Protein AF-A0A524EX56-F1 (afdb_monomer_lite)

Foldseek 3Di:
DDPPVPPDDQDVLLVVLQVQWDPPPDQTDHDPVSLVVSLVVLVVCLPPPCSVRNLVSLQVSLVVSVVVVNPRRSVSSNVSSVVSVVSVVVVVVD

Secondary structure (DSSP, 8-state):
--------PPPHHHHHHHHHSB-SSSS-B--HHHHHHHHHHHHTTTTSTTHHHHHHHHHHHHHHHHHTT-HHHHHHHHHHHHHHHHHHHHHHT-

Sequence (94 aa):
MTENNQKGDVHPIARRALEMAYTGIDPIQFDDYAIEQLEDMLKERFDKPDLLKAVVDLINLASILKEEGCDSASRQLIIVASSAADALQKQKEI

Radius of gyration: 14.25 Å; chains: 1; bounding box: 34×21×47 Å

pLDDT: mean 84.6, std 15.09, range [35.09, 95.5]

Structure (mmCIF, N/CA/C/O backbone):
data_AF-A0A524EX56-F1
#
_entry.id   AF-A0A524EX56-F1
#
loop_
_atom_site.group_PDB
_atom_site.id
_atom_site.type_symbol
_atom_site.label_atom_id
_atom_site.label_alt_id
_atom_site.label_comp_id
_atom_site.label_asym_id
_atom_site.label_entity_id
_atom_site.label_seq_id
_atom_site.pdbx_PDB_ins_code
_atom_site.Cartn_x
_atom_site.Cartn_y
_atom_site.Cartn_z
_atom_site.occupancy
_atom_site.B_iso_or_equiv
_atom_site.auth_seq_id
_atom_site.auth_comp_id
_atom_site.auth_asym_id
_atom_site.auth_atom_id
_atom_site.pdbx_PDB_model_num
ATOM 1 N N . MET A 1 1 ? 18.841 -11.160 30.886 1.00 35.09 1 MET A N 1
ATOM 2 C CA . MET A 1 1 ? 18.990 -11.006 29.426 1.00 35.09 1 MET A CA 1
ATOM 3 C C . MET A 1 1 ? 17.608 -10.706 28.877 1.00 35.09 1 MET A C 1
ATOM 5 O O . MET A 1 1 ? 16.789 -11.608 28.831 1.00 35.09 1 MET A O 1
ATOM 9 N N . THR A 1 2 ? 17.292 -9.445 28.599 1.00 36.19 2 THR A N 1
ATOM 10 C CA . THR A 1 2 ? 16.053 -9.073 27.905 1.00 36.19 2 THR A CA 1
ATOM 11 C C . THR A 1 2 ? 16.438 -8.736 26.476 1.00 36.19 2 THR A C 1
ATOM 13 O O . THR A 1 2 ? 16.850 -7.620 26.172 1.00 36.19 2 THR A O 1
ATOM 16 N N . GLU A 1 3 ? 16.392 -9.747 25.612 1.00 42.19 3 GLU A N 1
ATOM 17 C CA . GLU A 1 3 ? 16.517 -9.561 24.171 1.00 42.19 3 GLU A CA 1
ATOM 18 C C . GLU A 1 3 ? 15.289 -8.789 23.675 1.00 42.19 3 GLU A C 1
ATOM 20 O O . GLU A 1 3 ? 14.255 -9.359 23.335 1.00 42.19 3 GLU A O 1
ATOM 25 N N . ASN A 1 4 ? 15.396 -7.461 23.646 1.00 42.41 4 ASN A N 1
ATOM 26 C CA . ASN A 1 4 ? 14.516 -6.605 22.858 1.00 42.41 4 ASN A CA 1
ATOM 27 C C . ASN A 1 4 ? 14.863 -6.797 21.374 1.00 42.41 4 ASN A C 1
ATOM 29 O O . ASN A 1 4 ? 15.509 -5.961 20.749 1.00 42.41 4 ASN A O 1
ATOM 33 N N . ASN A 1 5 ? 14.436 -7.925 20.810 1.00 41.22 5 ASN A N 1
ATOM 34 C CA . ASN A 1 5 ? 14.575 -8.250 19.391 1.00 41.22 5 ASN A CA 1
ATOM 35 C C . ASN A 1 5 ? 13.423 -7.668 18.542 1.00 41.22 5 ASN A C 1
ATOM 37 O O . ASN A 1 5 ? 13.065 -8.216 17.510 1.00 41.22 5 ASN A O 1
ATOM 41 N N . GLN A 1 6 ? 12.836 -6.532 18.939 1.00 46.00 6 GLN A N 1
ATOM 42 C CA . GLN A 1 6 ? 11.829 -5.812 18.139 1.00 46.00 6 GLN A CA 1
ATOM 43 C C . GLN A 1 6 ? 12.467 -4.878 17.094 1.00 46.00 6 GLN A C 1
ATOM 45 O O . GLN A 1 6 ? 11.969 -3.786 16.817 1.00 46.00 6 GLN A O 1
ATOM 50 N N . LYS A 1 7 ? 13.573 -5.300 16.473 1.00 46.41 7 LYS A N 1
ATOM 51 C CA . LYS A 1 7 ? 14.019 -4.686 15.220 1.00 46.41 7 LYS A CA 1
ATOM 52 C C . LYS A 1 7 ? 13.077 -5.134 14.099 1.00 46.41 7 LYS A C 1
ATOM 54 O O . LYS A 1 7 ? 13.270 -6.179 13.501 1.00 46.41 7 LYS A O 1
ATOM 59 N N . GLY A 1 8 ? 12.075 -4.303 13.827 1.00 56.88 8 GLY A N 1
ATOM 60 C CA . GLY A 1 8 ? 11.834 -3.829 12.462 1.00 56.88 8 GLY A CA 1
ATOM 61 C C . GLY A 1 8 ? 11.406 -4.843 11.401 1.00 56.88 8 GLY A C 1
ATOM 62 O O . GLY A 1 8 ? 11.795 -4.674 10.251 1.00 56.88 8 GLY A O 1
ATOM 63 N N . ASP A 1 9 ? 10.610 -5.861 11.732 1.00 77.38 9 ASP A N 1
ATOM 64 C CA . ASP A 1 9 ? 9.987 -6.676 10.681 1.00 77.38 9 ASP A CA 1
ATOM 65 C C . ASP A 1 9 ? 9.002 -5.823 9.871 1.00 77.38 9 ASP A C 1
ATOM 67 O O . ASP A 1 9 ? 8.031 -5.311 10.432 1.00 77.38 9 ASP A O 1
ATOM 71 N N . VAL A 1 10 ? 9.248 -5.671 8.570 1.00 83.81 10 VAL A N 1
ATOM 72 C CA . VAL A 1 10 ? 8.369 -4.955 7.630 1.00 83.81 10 VAL A CA 1
ATOM 73 C C . VAL A 1 10 ? 6.992 -5.623 7.593 1.00 83.81 10 VAL A C 1
ATOM 75 O O . VAL A 1 10 ? 6.892 -6.852 7.530 1.00 83.81 10 VAL A O 1
ATOM 78 N N . HIS A 1 11 ? 5.923 -4.827 7.619 1.00 92.56 11 HIS A N 1
ATOM 79 C CA . HIS A 1 11 ? 4.552 -5.317 7.566 1.00 92.56 11 HIS A CA 1
ATOM 80 C C . HIS A 1 11 ? 4.311 -6.163 6.297 1.00 92.56 11 HIS A C 1
ATOM 82 O O . HIS A 1 11 ? 4.737 -5.762 5.208 1.00 92.56 11 HIS A O 1
ATOM 88 N N . PRO A 1 12 ? 3.585 -7.298 6.381 1.00 92.31 12 PRO A N 1
ATOM 89 C CA . PRO A 1 12 ? 3.355 -8.179 5.233 1.00 92.31 12 PRO A CA 1
ATOM 90 C C . PRO A 1 12 ? 2.763 -7.481 4.004 1.00 92.31 12 PRO A C 1
ATOM 92 O O . PRO A 1 12 ? 3.117 -7.832 2.887 1.00 92.31 12 PRO A O 1
ATOM 95 N N . ILE A 1 13 ? 1.910 -6.468 4.202 1.00 93.44 13 ILE A N 1
ATOM 96 C CA . ILE A 1 13 ? 1.332 -5.669 3.103 1.00 93.44 13 ILE A CA 1
ATOM 97 C C . ILE A 1 13 ? 2.421 -4.915 2.329 1.00 93.44 13 ILE A C 1
ATOM 99 O O . ILE A 1 13 ? 2.430 -4.955 1.106 1.00 93.44 13 ILE A O 1
ATOM 103 N N . ALA A 1 14 ? 3.377 -4.283 3.016 1.00 92.25 14 ALA A N 1
ATOM 104 C CA . ALA A 1 14 ? 4.465 -3.565 2.352 1.00 92.25 14 ALA A CA 1
ATOM 105 C C . ALA A 1 14 ? 5.419 -4.524 1.619 1.00 92.25 14 ALA A C 1
ATOM 107 O O . ALA A 1 14 ? 5.858 -4.233 0.508 1.00 92.25 14 ALA A O 1
ATOM 108 N N . ARG A 1 15 ? 5.683 -5.710 2.188 1.00 91.56 15 ARG A N 1
ATOM 109 C CA . ARG A 1 15 ? 6.424 -6.770 1.483 1.00 91.56 15 ARG A CA 1
ATOM 110 C C . ARG A 1 15 ? 5.679 -7.222 0.227 1.00 91.56 15 ARG A C 1
ATOM 112 O O . ARG A 1 15 ? 6.281 -7.324 -0.837 1.00 91.56 15 ARG A O 1
ATOM 119 N N . ARG A 1 16 ? 4.370 -7.451 0.349 1.00 92.31 16 ARG A N 1
ATOM 120 C CA . ARG A 1 16 ? 3.527 -7.892 -0.760 1.00 92.31 16 ARG A CA 1
ATOM 121 C C . ARG A 1 16 ? 3.440 -6.848 -1.868 1.00 92.31 16 ARG A C 1
ATOM 123 O O . ARG A 1 16 ? 3.451 -7.229 -3.030 1.00 92.31 16 ARG A O 1
ATOM 130 N N . ALA A 1 17 ? 3.431 -5.561 -1.522 1.00 92.12 17 ALA A N 1
ATOM 131 C CA . ALA A 1 17 ? 3.505 -4.479 -2.497 1.00 92.12 17 ALA A CA 1
ATOM 132 C C . ALA A 1 17 ? 4.752 -4.629 -3.380 1.00 92.12 17 ALA A C 1
ATOM 134 O O . ALA A 1 17 ? 4.643 -4.687 -4.598 1.00 92.12 17 ALA A O 1
ATOM 135 N N . LEU A 1 18 ? 5.932 -4.811 -2.784 1.00 89.06 18 LEU A N 1
ATOM 136 C CA . LEU A 1 18 ? 7.155 -4.995 -3.567 1.00 89.06 18 LEU A CA 1
ATOM 137 C C . LEU A 1 18 ? 7.107 -6.243 -4.470 1.00 89.06 18 LEU A C 1
ATOM 139 O O . LEU A 1 18 ? 7.612 -6.204 -5.585 1.00 89.06 18 LEU A O 1
ATOM 143 N N . GLU A 1 19 ? 6.484 -7.333 -4.013 1.00 90.44 19 GLU A N 1
ATOM 144 C CA . GLU A 1 19 ? 6.309 -8.560 -4.811 1.00 90.44 19 GLU A CA 1
ATOM 145 C C . GLU A 1 19 ? 5.324 -8.399 -5.977 1.00 90.44 19 GLU A C 1
ATOM 147 O O . GLU A 1 19 ? 5.459 -9.080 -6.991 1.00 90.44 19 GLU A O 1
ATOM 152 N N . MET A 1 20 ? 4.307 -7.551 -5.815 1.00 89.44 20 MET A N 1
ATOM 153 C CA . MET A 1 20 ? 3.316 -7.251 -6.852 1.00 89.44 20 MET A CA 1
ATOM 154 C C . MET A 1 20 ? 3.845 -6.266 -7.891 1.00 89.44 20 MET A C 1
ATOM 156 O O . MET A 1 20 ? 3.264 -6.147 -8.967 1.00 89.44 20 MET A O 1
ATOM 160 N N . ALA A 1 21 ? 4.923 -5.552 -7.575 1.00 86.81 21 ALA A N 1
ATOM 161 C CA . ALA A 1 21 ? 5.460 -4.558 -8.472 1.00 86.81 21 ALA A CA 1
ATOM 162 C C . ALA A 1 21 ? 6.114 -5.220 -9.692 1.00 86.81 21 ALA A C 1
ATOM 164 O O . ALA A 1 21 ? 6.965 -6.107 -9.581 1.00 86.81 21 ALA A O 1
ATOM 165 N N . TYR A 1 22 ? 5.714 -4.777 -10.878 1.00 79.31 22 TYR A N 1
ATOM 166 C CA . TYR A 1 22 ? 6.256 -5.284 -12.127 1.00 79.31 22 TYR A CA 1
ATOM 167 C C . TYR A 1 22 ? 7.618 -4.640 -12.409 1.00 79.31 22 TYR A C 1
ATOM 169 O O . TYR A 1 22 ? 7.764 -3.419 -12.341 1.00 79.31 22 TYR A O 1
ATOM 177 N N . THR A 1 23 ? 8.618 -5.462 -12.743 1.00 69.12 23 THR A N 1
ATOM 178 C CA . THR A 1 23 ? 10.019 -5.036 -12.953 1.00 69.12 23 THR A CA 1
ATOM 179 C C . THR A 1 23 ? 10.520 -5.275 -14.378 1.00 69.12 23 THR A C 1
ATOM 181 O O . THR A 1 23 ? 11.723 -5.293 -14.624 1.00 69.12 23 THR A O 1
ATOM 184 N N . GLY A 1 24 ? 9.619 -5.489 -15.341 1.00 61.66 24 GLY A N 1
ATOM 185 C CA . GLY A 1 24 ? 9.936 -6.132 -16.619 1.00 61.66 24 GLY A CA 1
ATOM 186 C C . GLY A 1 24 ? 10.813 -5.386 -17.628 1.00 61.66 24 GLY A C 1
ATOM 187 O O . GLY A 1 24 ? 10.752 -5.796 -18.779 1.00 61.66 24 GLY A O 1
ATOM 188 N N . ILE A 1 25 ? 11.562 -4.343 -17.231 1.00 62.47 25 ILE A N 1
ATOM 189 C CA . ILE A 1 25 ? 12.778 -3.719 -17.832 1.00 62.47 25 ILE A CA 1
ATOM 190 C C . ILE A 1 25 ? 12.913 -2.245 -17.354 1.00 62.47 25 ILE A C 1
ATOM 192 O O . ILE A 1 25 ? 14.022 -1.717 -17.303 1.00 62.47 25 ILE A O 1
ATOM 196 N N . ASP A 1 26 ? 11.807 -1.612 -16.952 1.00 61.84 26 ASP A N 1
ATOM 197 C CA . ASP A 1 26 ? 11.686 -0.214 -16.492 1.00 61.84 26 ASP A CA 1
ATOM 198 C C . ASP A 1 26 ? 11.742 -0.061 -14.950 1.00 61.84 26 ASP A C 1
ATOM 200 O O . ASP A 1 26 ? 11.688 -1.070 -14.237 1.00 61.84 26 ASP A O 1
ATOM 204 N N . PRO A 1 27 ? 11.844 1.177 -14.402 1.00 78.50 27 PRO A N 1
ATOM 205 C CA . PRO A 1 27 ? 11.679 1.421 -12.964 1.00 78.50 27 PRO A CA 1
ATOM 206 C C . PRO A 1 27 ? 10.382 0.800 -12.437 1.00 78.50 27 PRO A C 1
ATOM 208 O O . PRO A 1 27 ? 9.389 0.759 -13.154 1.00 78.50 27 PRO A O 1
ATOM 211 N N . ILE A 1 28 ? 10.404 0.341 -11.182 1.00 86.00 28 ILE A N 1
ATOM 212 C CA . ILE A 1 28 ? 9.301 -0.335 -10.477 1.00 86.00 28 ILE A CA 1
ATOM 213 C C . ILE A 1 28 ? 7.953 0.357 -10.751 1.00 86.00 28 ILE A C 1
ATOM 215 O O . ILE A 1 28 ? 7.842 1.572 -10.568 1.00 86.00 28 ILE A O 1
ATOM 219 N N . GLN A 1 29 ? 6.929 -0.416 -11.142 1.00 87.62 29 GLN A N 1
ATOM 220 C CA . GLN A 1 29 ? 5.556 0.068 -11.367 1.00 87.62 29 GLN A CA 1
ATOM 221 C C . GLN A 1 29 ? 4.505 -0.831 -10.709 1.00 87.62 29 GLN A C 1
ATOM 223 O O . GLN A 1 29 ? 4.708 -2.038 -10.567 1.00 87.62 29 GLN A O 1
ATOM 228 N N . PHE A 1 30 ? 3.361 -0.236 -10.367 1.00 90.62 30 PHE A N 1
ATOM 229 C CA . PHE A 1 30 ? 2.157 -0.949 -9.949 1.00 90.62 30 PHE A CA 1
ATOM 230 C C . PHE A 1 30 ? 1.072 -0.771 -11.009 1.00 90.62 30 PHE A C 1
ATOM 232 O O . PHE A 1 30 ? 0.744 0.360 -11.378 1.00 90.62 30 PHE A O 1
ATOM 239 N N . ASP A 1 31 ? 0.517 -1.879 -11.492 1.00 90.19 31 ASP A N 1
ATOM 240 C CA . ASP A 1 31 ? -0.690 -1.842 -12.312 1.00 90.19 31 ASP A CA 1
ATOM 241 C C . ASP A 1 31 ? -1.942 -1.655 -11.439 1.00 90.19 31 ASP A C 1
ATOM 243 O O . ASP A 1 31 ? -1.895 -1.767 -10.210 1.00 90.19 31 ASP A O 1
ATOM 247 N N . ASP A 1 32 ? -3.072 -1.348 -12.076 1.00 90.25 32 ASP A N 1
ATOM 248 C CA . ASP A 1 32 ? -4.332 -1.096 -11.368 1.00 90.25 32 ASP A CA 1
ATOM 249 C C . ASP A 1 32 ? -4.756 -2.305 -10.518 1.00 90.25 32 ASP A C 1
ATOM 251 O O . ASP A 1 32 ? -5.258 -2.143 -9.408 1.00 90.25 32 ASP A O 1
ATOM 255 N N . TYR A 1 33 ? -4.469 -3.524 -10.985 1.00 91.44 33 TYR A N 1
ATOM 256 C CA . TYR A 1 33 ? -4.775 -4.755 -10.259 1.00 91.44 33 TYR A CA 1
ATOM 257 C C . TYR A 1 33 ? -3.952 -4.906 -8.969 1.00 91.44 33 TYR A C 1
ATOM 259 O O . TYR A 1 33 ? -4.478 -5.326 -7.935 1.00 91.44 33 TYR A O 1
ATOM 267 N N . ALA A 1 34 ? -2.665 -4.558 -8.996 1.00 92.19 34 ALA A N 1
ATOM 268 C CA . ALA A 1 34 ? -1.818 -4.536 -7.811 1.00 92.19 34 ALA A CA 1
ATOM 269 C C . ALA A 1 34 ? -2.306 -3.489 -6.800 1.00 92.19 34 ALA A C 1
ATOM 271 O O . ALA A 1 34 ? -2.329 -3.763 -5.600 1.00 92.19 34 ALA A O 1
ATOM 272 N N . ILE A 1 35 ? -2.733 -2.316 -7.276 1.00 93.69 35 ILE A N 1
ATOM 273 C CA . ILE A 1 35 ? -3.287 -1.262 -6.421 1.00 93.69 35 ILE A CA 1
ATOM 274 C C . ILE A 1 35 ? -4.590 -1.707 -5.758 1.00 93.69 35 ILE A C 1
ATOM 276 O O . ILE A 1 35 ? -4.686 -1.631 -4.532 1.00 93.69 35 ILE A O 1
ATOM 280 N N . GLU A 1 36 ? -5.541 -2.250 -6.520 1.00 94.06 36 GLU A N 1
ATOM 281 C CA . GLU A 1 36 ? -6.801 -2.773 -5.976 1.00 94.06 36 GLU A CA 1
ATOM 282 C C . GLU A 1 36 ? -6.555 -3.838 -4.897 1.00 94.06 36 GLU A C 1
ATOM 284 O O . GLU A 1 36 ? -7.134 -3.778 -3.810 1.00 94.06 36 GLU A O 1
ATOM 289 N N . GLN A 1 37 ? -5.631 -4.775 -5.138 1.00 94.44 37 GLN A N 1
ATOM 290 C CA . GLN A 1 37 ? -5.302 -5.789 -4.136 1.00 94.44 37 GLN A CA 1
ATOM 291 C C . GLN A 1 37 ? -4.682 -5.203 -2.865 1.00 94.44 37 GLN A C 1
ATOM 293 O O . GLN A 1 37 ? -4.997 -5.662 -1.765 1.00 94.44 37 GLN A O 1
ATOM 298 N N . LEU A 1 38 ? -3.806 -4.200 -2.978 1.00 94.62 38 LEU A N 1
ATOM 299 C CA . LEU A 1 38 ? -3.216 -3.552 -1.805 1.00 94.62 38 LEU A CA 1
ATOM 300 C C . LEU A 1 38 ? -4.265 -2.806 -0.977 1.00 94.62 38 LEU A C 1
ATOM 302 O O . LEU A 1 38 ? -4.228 -2.871 0.255 1.00 94.62 38 LEU A O 1
ATOM 306 N N . GLU A 1 39 ? -5.216 -2.139 -1.630 1.00 93.94 39 GLU A N 1
ATOM 307 C CA . GLU A 1 39 ? -6.336 -1.495 -0.946 1.00 93.94 39 GLU A CA 1
ATOM 308 C C . GLU A 1 39 ? -7.201 -2.505 -0.194 1.00 93.94 39 GLU A C 1
ATOM 310 O O . GLU A 1 39 ? -7.549 -2.274 0.965 1.00 93.94 39 GLU A O 1
ATOM 315 N N . ASP A 1 40 ? -7.527 -3.637 -0.814 1.00 95.00 40 ASP A N 1
ATOM 316 C CA . ASP A 1 40 ? -8.339 -4.674 -0.180 1.00 95.00 40 ASP A CA 1
ATOM 317 C C . ASP A 1 40 ? -7.625 -5.298 1.025 1.00 95.00 40 ASP A C 1
ATOM 319 O O . ASP A 1 40 ? -8.217 -5.421 2.102 1.00 95.00 40 ASP A O 1
ATOM 323 N N . MET A 1 41 ? -6.320 -5.565 0.909 1.00 94.50 41 MET A N 1
ATOM 324 C CA . MET A 1 41 ? -5.504 -6.015 2.040 1.00 94.50 41 MET A CA 1
ATOM 325 C C . MET A 1 41 ? -5.497 -5.007 3.197 1.00 94.50 41 MET A C 1
ATOM 327 O O . MET A 1 41 ? -5.468 -5.414 4.360 1.00 94.50 41 MET A O 1
ATOM 331 N N . LEU A 1 42 ? -5.505 -3.700 2.913 1.00 93.62 42 LEU A N 1
ATOM 332 C CA . LEU A 1 42 ? -5.572 -2.661 3.942 1.00 93.62 42 LEU A CA 1
ATOM 333 C C . LEU A 1 42 ? -6.961 -2.555 4.570 1.00 93.62 42 LEU A C 1
ATOM 335 O O . LEU A 1 42 ? -7.046 -2.424 5.791 1.00 93.62 42 LEU A O 1
ATOM 339 N N . LYS A 1 43 ? -8.038 -2.666 3.784 1.00 92.56 43 LYS A N 1
ATOM 340 C CA . LYS A 1 43 ? -9.424 -2.662 4.290 1.00 92.56 43 LYS A CA 1
ATOM 341 C C . LYS A 1 43 ? -9.650 -3.778 5.309 1.00 92.56 43 LYS A C 1
ATOM 343 O O . LYS A 1 43 ? -10.242 -3.539 6.357 1.00 92.56 43 LYS A O 1
ATOM 348 N N . GLU A 1 44 ? -9.091 -4.969 5.080 1.00 93.06 44 GLU A N 1
ATOM 349 C CA . GLU A 1 44 ? -9.121 -6.078 6.051 1.00 93.06 44 GLU A CA 1
ATOM 350 C C . GLU A 1 44 ? -8.413 -5.773 7.383 1.00 93.06 44 GLU A C 1
ATOM 352 O O . GLU A 1 44 ? -8.545 -6.524 8.363 1.00 93.06 44 GLU A O 1
ATOM 357 N N . ARG A 1 45 ? -7.604 -4.711 7.418 1.00 90.88 45 ARG A N 1
ATOM 358 C CA . ARG A 1 45 ? -6.860 -4.252 8.589 1.00 90.88 45 ARG A CA 1
ATOM 359 C C . ARG A 1 45 ? -7.457 -3.023 9.243 1.00 90.88 45 ARG A C 1
ATOM 361 O O . ARG A 1 45 ? -6.939 -2.687 10.295 1.00 90.88 45 ARG A O 1
ATOM 368 N N . PHE A 1 46 ? -8.518 -2.409 8.702 1.00 89.25 46 PHE A N 1
ATOM 369 C CA . PHE A 1 46 ? -9.090 -1.172 9.242 1.00 89.25 46 PHE A CA 1
ATOM 370 C C . PHE A 1 46 ? -9.191 -1.219 10.765 1.00 89.25 46 PHE A C 1
ATOM 372 O O . PHE A 1 46 ? -8.412 -0.538 11.415 1.00 89.25 46 PHE A O 1
ATOM 379 N N . ASP A 1 47 ? -9.978 -2.097 11.372 1.00 85.62 47 ASP A N 1
ATOM 380 C CA . ASP A 1 47 ? -10.159 -2.098 12.837 1.00 85.62 47 ASP A CA 1
ATOM 381 C C . ASP A 1 47 ? -9.081 -2.855 13.630 1.00 85.62 47 ASP A C 1
ATOM 383 O O . ASP A 1 47 ? -9.324 -3.325 14.745 1.00 85.62 47 ASP A O 1
ATOM 387 N N . LYS A 1 48 ? -7.885 -3.029 13.058 1.00 87.88 48 LYS A N 1
ATOM 388 C CA . LYS A 1 48 ? -6.806 -3.798 13.678 1.00 87.88 48 LYS A CA 1
ATOM 389 C C . LYS A 1 48 ? -5.633 -2.900 14.079 1.00 87.88 48 LYS A C 1
ATOM 391 O O . LYS A 1 48 ? -5.253 -1.985 13.349 1.00 87.88 48 LYS A O 1
ATOM 396 N N . PRO A 1 49 ? -4.988 -3.188 15.225 1.00 82.75 49 PRO A N 1
ATOM 397 C CA . PRO A 1 49 ? -3.897 -2.362 15.742 1.00 82.75 49 PRO A CA 1
ATOM 398 C C . PRO A 1 49 ? -2.639 -2.374 14.855 1.00 82.75 49 PRO A C 1
ATOM 400 O O . PRO A 1 49 ? -1.780 -1.506 15.002 1.00 82.75 49 PRO A O 1
ATOM 403 N N . ASP A 1 50 ? -2.508 -3.341 13.941 1.00 89.12 50 ASP A N 1
ATOM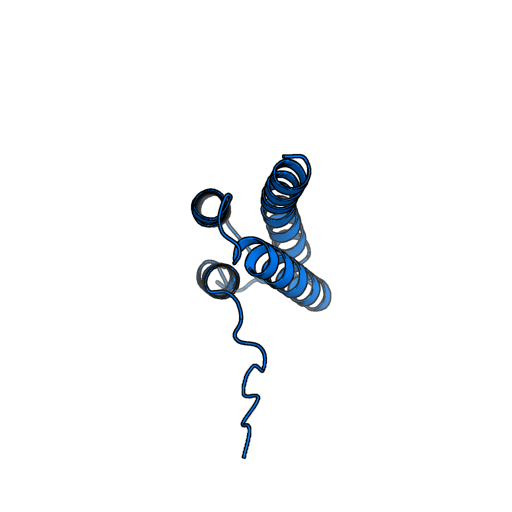 404 C CA . ASP A 1 50 ? -1.383 -3.462 13.007 1.00 89.12 50 ASP A CA 1
ATOM 405 C C . ASP A 1 50 ? -1.491 -2.530 11.786 1.00 89.12 50 ASP A C 1
ATOM 407 O O . ASP A 1 50 ? -0.488 -2.313 11.103 1.00 89.12 50 ASP A O 1
ATOM 411 N N . LEU A 1 51 ? -2.649 -1.902 11.552 1.00 90.56 51 LEU A N 1
ATOM 412 C CA . LEU A 1 51 ? -2.868 -0.986 10.430 1.00 90.56 51 LEU A CA 1
ATOM 413 C C . LEU A 1 51 ? -1.918 0.209 10.428 1.00 90.56 51 LEU A C 1
ATOM 415 O O . LEU A 1 51 ? -1.392 0.571 9.378 1.00 90.56 51 LEU A O 1
ATOM 419 N N . LEU A 1 52 ? -1.648 0.800 11.597 1.00 91.25 52 LEU A N 1
ATOM 420 C CA . LEU A 1 52 ? -0.709 1.920 11.704 1.00 91.25 52 LEU A CA 1
ATOM 421 C C . LEU A 1 52 ? 0.672 1.531 11.175 1.00 91.25 52 LEU A C 1
ATOM 423 O O . LEU A 1 52 ? 1.298 2.296 10.444 1.00 91.25 52 LEU A O 1
ATOM 427 N N . LYS A 1 53 ? 1.129 0.324 11.512 1.00 92.88 53 LYS A N 1
ATOM 428 C CA . LYS A 1 53 ? 2.406 -0.191 11.029 1.00 92.88 53 LYS A CA 1
ATOM 429 C C . LYS A 1 53 ? 2.370 -0.427 9.518 1.00 92.88 53 LYS A C 1
ATOM 431 O O . LYS A 1 53 ? 3.313 -0.044 8.837 1.00 92.88 53 LYS A O 1
ATOM 436 N N . ALA A 1 54 ? 1.280 -0.989 8.991 1.00 93.38 54 ALA A N 1
ATOM 437 C CA . ALA A 1 54 ? 1.101 -1.177 7.551 1.00 93.38 54 ALA A CA 1
ATOM 438 C C . ALA A 1 54 ? 1.191 0.146 6.773 1.00 93.38 54 ALA A C 1
ATOM 440 O O . ALA A 1 54 ? 1.914 0.224 5.784 1.00 93.38 54 ALA A O 1
ATOM 441 N N . VAL A 1 55 ? 0.503 1.187 7.250 1.00 94.06 55 VAL A N 1
ATOM 442 C CA . VAL A 1 55 ? 0.514 2.528 6.644 1.00 94.06 55 VAL A CA 1
ATOM 443 C C . VAL A 1 55 ? 1.914 3.135 6.675 1.00 94.06 55 VAL A C 1
ATOM 445 O O . VAL A 1 55 ? 2.398 3.609 5.650 1.00 94.06 55 VAL A O 1
ATOM 448 N N . VAL A 1 56 ? 2.590 3.091 7.827 1.00 94.19 56 VAL A N 1
ATOM 449 C CA . VAL A 1 56 ? 3.957 3.618 7.968 1.00 94.19 56 VAL A CA 1
ATOM 450 C C . VAL A 1 56 ? 4.926 2.896 7.031 1.00 94.19 56 VAL A C 1
ATOM 452 O O . VAL A 1 56 ? 5.704 3.551 6.340 1.00 94.19 56 VAL A O 1
ATOM 455 N N . ASP A 1 57 ? 4.857 1.568 6.955 1.00 95.12 57 ASP A N 1
ATOM 456 C CA . ASP A 1 57 ? 5.756 0.786 6.105 1.00 95.12 57 ASP A CA 1
ATOM 457 C C . ASP A 1 57 ? 5.501 1.029 4.608 1.00 95.12 57 ASP A C 1
ATOM 459 O O . ASP A 1 57 ? 6.455 1.078 3.832 1.00 95.12 57 ASP A O 1
ATOM 463 N N . LEU A 1 58 ? 4.249 1.258 4.195 1.00 95.00 58 LEU A N 1
ATOM 464 C CA . LEU A 1 58 ? 3.918 1.649 2.819 1.00 95.00 58 LEU A CA 1
ATOM 465 C C . LEU A 1 58 ? 4.421 3.054 2.469 1.00 95.00 58 LEU A C 1
ATOM 467 O O . LEU A 1 58 ? 4.942 3.253 1.375 1.00 95.00 58 LEU A O 1
ATOM 471 N N . ILE A 1 59 ? 4.323 4.016 3.392 1.00 95.50 59 ILE A N 1
ATOM 472 C CA . ILE A 1 59 ? 4.870 5.369 3.199 1.00 95.50 59 ILE A CA 1
ATOM 473 C C . ILE A 1 59 ? 6.400 5.322 3.102 1.00 95.50 59 ILE A C 1
ATOM 475 O O . ILE A 1 59 ? 6.982 5.965 2.229 1.00 95.50 59 ILE A O 1
ATOM 479 N N . ASN A 1 60 ? 7.054 4.534 3.959 1.00 94.94 60 ASN A N 1
ATOM 480 C CA . ASN A 1 60 ? 8.502 4.336 3.901 1.00 94.94 60 ASN A CA 1
ATOM 481 C C . ASN A 1 60 ? 8.921 3.714 2.565 1.00 94.94 60 ASN A C 1
ATOM 483 O O . ASN A 1 60 ? 9.850 4.207 1.925 1.00 94.94 60 ASN A O 1
ATOM 487 N N . LEU A 1 61 ? 8.205 2.681 2.109 1.00 93.62 61 LEU A N 1
ATOM 488 C CA . LEU A 1 61 ? 8.438 2.078 0.800 1.00 93.62 61 LEU A CA 1
ATOM 489 C C . LEU A 1 61 ? 8.252 3.1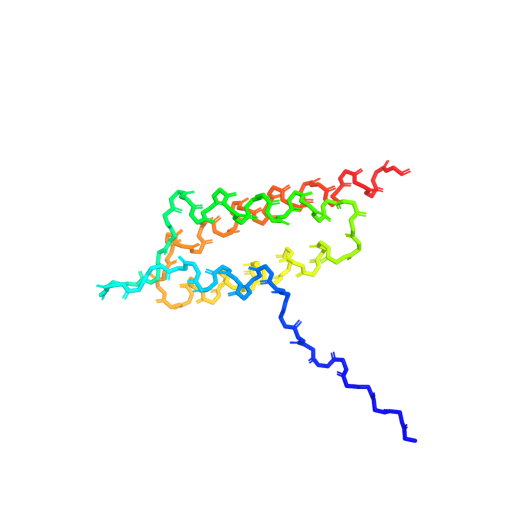02 -0.325 1.00 93.62 61 LEU A C 1
ATOM 491 O O . LEU A 1 61 ? 9.109 3.212 -1.194 1.00 93.62 61 LEU A O 1
ATOM 495 N N . ALA A 1 62 ? 7.188 3.903 -0.286 1.00 94.75 62 ALA A N 1
ATOM 496 C CA . ALA A 1 62 ? 6.960 4.955 -1.268 1.00 94.75 62 ALA A CA 1
ATOM 497 C C . ALA A 1 62 ? 8.093 5.996 -1.296 1.00 94.75 62 ALA A C 1
ATOM 499 O O . ALA A 1 62 ? 8.461 6.462 -2.376 1.00 94.75 62 ALA A O 1
ATOM 500 N N . SER A 1 63 ? 8.664 6.352 -0.140 1.00 94.19 63 SER A N 1
ATOM 501 C CA . SER A 1 63 ? 9.823 7.252 -0.064 1.00 94.19 63 SER A CA 1
ATOM 502 C C . SER A 1 63 ? 11.050 6.645 -0.741 1.00 94.19 63 SER A C 1
ATOM 504 O O . SER A 1 63 ? 11.672 7.310 -1.563 1.00 94.19 63 SER A O 1
ATOM 506 N N . ILE A 1 64 ? 11.344 5.370 -0.466 1.00 92.94 64 ILE A N 1
ATOM 507 C CA . ILE A 1 64 ? 12.450 4.640 -1.104 1.00 92.94 64 ILE A CA 1
ATOM 508 C C . ILE A 1 64 ? 12.250 4.600 -2.623 1.00 92.94 64 ILE A C 1
ATOM 510 O O . ILE A 1 64 ? 13.151 4.951 -3.376 1.00 92.94 64 ILE A O 1
ATOM 514 N N . LEU A 1 65 ? 11.047 4.255 -3.093 1.00 91.69 65 LEU A N 1
ATOM 515 C CA . LEU A 1 65 ? 10.744 4.228 -4.527 1.00 91.69 65 LEU A CA 1
ATOM 516 C C . LEU A 1 65 ? 10.949 5.594 -5.190 1.00 91.69 65 LEU A C 1
ATOM 518 O O . LEU A 1 65 ? 11.425 5.663 -6.318 1.00 91.69 65 LEU A O 1
ATOM 522 N N . LYS A 1 66 ? 10.622 6.685 -4.496 1.00 92.44 66 LYS A N 1
ATOM 523 C CA . LYS A 1 66 ? 10.862 8.039 -5.001 1.00 92.44 66 LYS A CA 1
ATOM 524 C C . LYS A 1 66 ? 12.353 8.350 -5.128 1.00 92.44 66 LYS A C 1
ATOM 526 O O . LYS A 1 66 ? 12.759 8.942 -6.123 1.00 92.44 66 LYS A O 1
ATOM 531 N N . GLU A 1 67 ? 13.153 7.970 -4.134 1.00 92.88 67 GLU A N 1
ATOM 532 C CA . GLU A 1 67 ? 14.612 8.158 -4.145 1.00 92.88 67 GLU A CA 1
ATOM 533 C C . GLU A 1 67 ? 15.279 7.386 -5.294 1.00 92.88 67 GLU A C 1
ATOM 535 O O . GLU A 1 67 ? 16.205 7.896 -5.919 1.00 92.88 67 GLU A O 1
ATOM 540 N N . GLU A 1 68 ? 14.733 6.221 -5.643 1.00 89.56 68 GLU A N 1
ATOM 541 C CA . GLU A 1 68 ? 15.166 5.386 -6.773 1.00 89.56 68 GLU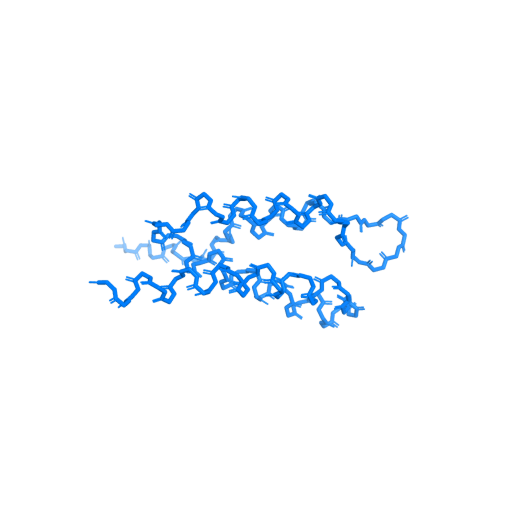 A CA 1
ATOM 542 C C . GLU A 1 68 ? 14.606 5.848 -8.140 1.00 89.56 68 GLU A C 1
ATOM 544 O O . GLU A 1 68 ? 14.774 5.168 -9.151 1.00 89.56 68 GLU A O 1
ATOM 549 N N . GLY A 1 69 ? 13.909 6.990 -8.206 1.00 89.75 69 GLY A N 1
ATOM 550 C CA . GLY A 1 69 ? 13.349 7.536 -9.452 1.00 89.75 69 GLY A CA 1
ATOM 551 C C . GLY A 1 69 ? 12.056 6.862 -9.935 1.00 89.75 69 GLY A C 1
ATOM 552 O O . GLY A 1 69 ? 11.624 7.080 -11.067 1.00 89.75 69 GLY A O 1
ATOM 553 N N . CYS A 1 70 ? 11.404 6.062 -9.090 1.00 90.56 70 CYS A N 1
ATOM 554 C CA . CYS A 1 70 ? 10.128 5.398 -9.371 1.00 90.56 70 CYS A CA 1
ATOM 555 C C . CYS A 1 70 ? 8.938 6.267 -8.904 1.00 90.56 70 CYS A C 1
ATOM 557 O O . CYS A 1 70 ? 8.102 5.837 -8.104 1.00 90.56 70 CYS A O 1
ATOM 559 N N . ASP A 1 71 ? 8.849 7.515 -9.387 1.00 91.00 71 ASP A N 1
ATOM 560 C CA . ASP A 1 71 ? 7.858 8.511 -8.933 1.00 91.00 71 ASP A CA 1
ATOM 561 C C . ASP A 1 71 ? 6.399 8.049 -9.066 1.00 91.00 71 ASP A C 1
ATOM 563 O O . ASP A 1 71 ? 5.567 8.351 -8.207 1.00 91.00 71 ASP A O 1
ATOM 567 N N . SER A 1 72 ? 6.072 7.335 -10.148 1.00 91.12 72 SER A N 1
ATOM 568 C CA . SER A 1 72 ? 4.710 6.844 -10.396 1.00 91.12 72 SER A CA 1
ATOM 569 C C . SER A 1 72 ? 4.291 5.828 -9.330 1.00 91.12 72 SER A C 1
ATOM 571 O O . SER A 1 72 ? 3.282 6.033 -8.652 1.00 91.12 72 SER A O 1
ATOM 573 N N . ALA A 1 73 ? 5.128 4.816 -9.100 1.00 92.00 73 ALA A N 1
ATOM 574 C CA . ALA A 1 73 ? 4.902 3.790 -8.092 1.00 92.00 73 ALA A CA 1
ATOM 575 C C . ALA A 1 73 ? 4.870 4.364 -6.670 1.00 92.00 73 ALA A C 1
ATOM 577 O O . ALA A 1 73 ? 4.001 4.017 -5.871 1.00 92.00 73 ALA A O 1
ATOM 578 N N . SER A 1 74 ? 5.768 5.309 -6.374 1.00 94.31 74 SER A N 1
ATOM 579 C CA . SER A 1 74 ? 5.755 6.057 -5.116 1.00 94.31 74 SER A CA 1
ATOM 580 C C . SER A 1 74 ? 4.405 6.743 -4.880 1.00 94.31 74 SER A C 1
ATOM 582 O O . SER A 1 74 ? 3.787 6.558 -3.831 1.00 94.31 74 SER A O 1
ATOM 584 N N . ARG A 1 75 ? 3.895 7.495 -5.866 1.00 93.88 75 ARG A N 1
ATOM 585 C CA . ARG A 1 75 ? 2.606 8.195 -5.742 1.00 93.88 75 ARG A CA 1
ATOM 586 C C . ARG A 1 75 ? 1.441 7.240 -5.528 1.00 93.88 75 ARG A C 1
ATOM 588 O O . ARG A 1 75 ? 0.591 7.533 -4.692 1.00 93.88 75 ARG A O 1
ATOM 595 N N . GLN A 1 76 ? 1.398 6.127 -6.254 1.00 93.94 76 GLN A N 1
ATOM 596 C CA . GLN A 1 76 ? 0.326 5.145 -6.100 1.00 93.94 76 GLN A CA 1
ATOM 597 C C . GLN A 1 76 ? 0.317 4.545 -4.686 1.00 93.94 76 GLN A C 1
ATOM 599 O O . GLN A 1 76 ? -0.734 4.502 -4.052 1.00 93.94 76 GLN A O 1
ATOM 604 N N . LEU A 1 77 ? 1.483 4.185 -4.136 1.00 93.69 77 LEU A N 1
ATOM 605 C CA . LEU A 1 77 ? 1.571 3.694 -2.756 1.00 93.69 77 LEU A CA 1
ATOM 606 C C . LEU A 1 77 ? 1.147 4.738 -1.720 1.00 93.69 77 LEU A C 1
ATOM 608 O O . LEU A 1 77 ? 0.499 4.383 -0.737 1.00 93.69 77 LEU A O 1
ATOM 612 N N . ILE A 1 78 ? 1.476 6.018 -1.930 1.00 94.25 78 ILE A N 1
ATOM 613 C CA . ILE A 1 78 ? 1.004 7.095 -1.049 1.00 94.25 78 ILE A CA 1
ATOM 614 C C . ILE A 1 78 ? -0.522 7.191 -1.072 1.00 94.25 78 ILE A C 1
ATOM 616 O O . ILE A 1 78 ? -1.116 7.299 -0.005 1.00 94.25 78 ILE A O 1
ATOM 620 N N . ILE A 1 79 ? -1.159 7.112 -2.245 1.00 92.50 79 ILE A N 1
ATOM 621 C CA . ILE A 1 79 ? -2.627 7.162 -2.365 1.00 92.50 79 ILE A CA 1
ATOM 622 C C . ILE A 1 79 ? -3.267 6.022 -1.563 1.00 92.50 79 ILE A C 1
ATOM 624 O O . ILE A 1 79 ? -4.130 6.269 -0.720 1.00 92.50 79 ILE A O 1
ATOM 628 N N . VAL A 1 80 ? -2.775 4.799 -1.759 1.00 92.81 80 VAL A N 1
AT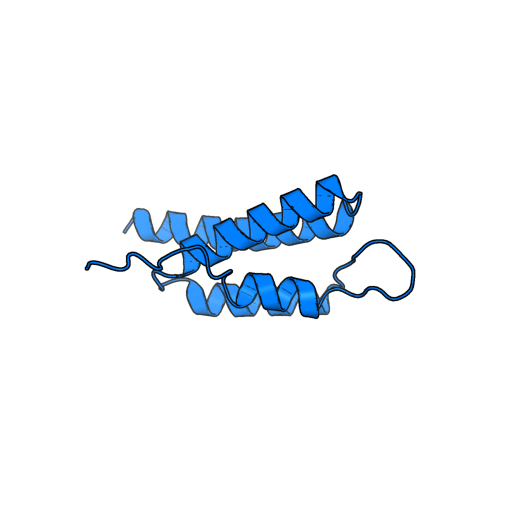OM 629 C CA . VAL A 1 80 ? -3.244 3.601 -1.049 1.00 92.81 80 VAL A CA 1
ATOM 630 C C . VAL A 1 80 ? -3.058 3.742 0.469 1.00 92.81 80 VAL A C 1
ATOM 632 O O . VAL A 1 80 ? -3.973 3.476 1.254 1.00 92.81 80 VAL A O 1
ATOM 635 N N . ALA A 1 81 ? -1.890 4.221 0.907 1.00 94.12 81 ALA A N 1
ATOM 636 C CA . ALA A 1 81 ? -1.606 4.450 2.320 1.00 94.12 81 ALA A CA 1
ATOM 637 C C . ALA A 1 81 ? -2.473 5.570 2.924 1.00 94.12 81 ALA A C 1
ATOM 639 O O . ALA A 1 81 ? -2.879 5.458 4.082 1.00 94.12 81 ALA A O 1
ATOM 640 N N . SER A 1 82 ? -2.794 6.624 2.164 1.00 91.56 82 SER A N 1
ATOM 641 C CA . SER A 1 82 ? -3.674 7.711 2.609 1.00 91.56 82 SER A CA 1
ATOM 642 C C . SER A 1 82 ? -5.087 7.217 2.909 1.00 91.56 82 SER A C 1
ATOM 644 O O . SER A 1 82 ? -5.620 7.544 3.965 1.00 91.56 82 SER A O 1
ATOM 646 N N . SER A 1 83 ? -5.666 6.357 2.066 1.00 87.75 83 SER A N 1
ATOM 647 C CA . SER A 1 83 ? -6.997 5.788 2.332 1.00 87.75 83 SER A CA 1
ATOM 648 C C . SER A 1 83 ? -7.042 4.969 3.628 1.00 87.75 83 SER A C 1
ATOM 650 O O . SER A 1 83 ? -8.017 5.027 4.378 1.00 87.75 83 SER A O 1
ATOM 652 N N . ALA A 1 84 ? -5.969 4.239 3.932 1.00 90.31 84 ALA A N 1
ATOM 653 C CA . ALA A 1 84 ? -5.830 3.520 5.195 1.00 90.31 84 ALA A CA 1
ATOM 654 C C . ALA A 1 84 ? -5.558 4.448 6.396 1.00 90.31 84 ALA A C 1
ATOM 656 O O . ALA A 1 84 ? -6.028 4.182 7.504 1.00 90.31 84 ALA A O 1
ATOM 657 N N . ALA A 1 85 ? -4.842 5.557 6.192 1.00 89.94 85 ALA A N 1
ATOM 658 C CA . ALA A 1 85 ? -4.632 6.578 7.215 1.00 89.94 85 ALA A CA 1
ATOM 659 C C . ALA A 1 85 ? -5.942 7.282 7.610 1.00 89.94 85 ALA A C 1
ATOM 661 O O . ALA A 1 85 ? -6.180 7.506 8.798 1.00 89.94 85 ALA A O 1
ATOM 662 N N . ASP A 1 86 ? -6.826 7.551 6.647 1.00 88.81 86 ASP A N 1
ATOM 663 C CA . ASP A 1 86 ? -8.155 8.109 6.916 1.00 88.81 86 ASP A CA 1
ATOM 664 C C . ASP A 1 86 ? -9.000 7.159 7.782 1.00 88.81 86 ASP A C 1
ATOM 666 O O . ASP A 1 86 ? -9.718 7.596 8.685 1.00 88.81 86 ASP A O 1
ATOM 670 N N . ALA A 1 87 ? -8.897 5.844 7.549 1.00 84.50 87 ALA A N 1
ATOM 671 C CA . ALA A 1 87 ? -9.562 4.837 8.377 1.00 84.50 87 ALA A CA 1
ATOM 672 C C . ALA A 1 87 ? -9.021 4.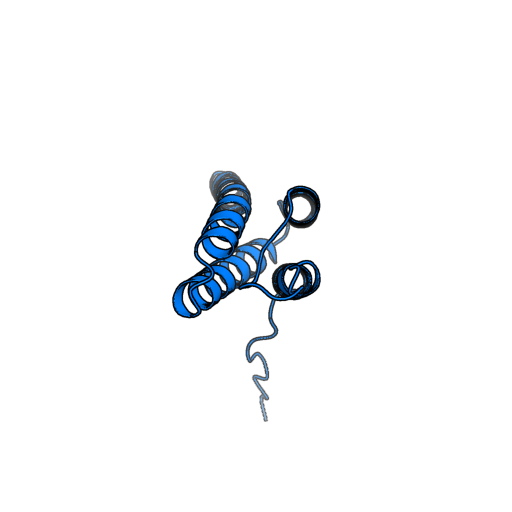822 9.820 1.00 84.50 87 ALA A C 1
ATOM 674 O O . ALA A 1 87 ? -9.808 4.798 10.769 1.00 84.50 87 ALA A O 1
ATOM 675 N N . LEU A 1 88 ? -7.697 4.933 9.997 1.00 85.44 88 LEU A N 1
ATOM 676 C CA . LEU A 1 88 ? -7.067 5.073 11.318 1.00 85.44 88 LEU A CA 1
ATOM 677 C C . LEU A 1 88 ? -7.544 6.319 12.065 1.00 85.44 88 LEU A C 1
ATOM 679 O O . LEU A 1 88 ? -7.721 6.279 13.282 1.00 85.44 88 LEU A O 1
ATOM 683 N N . GLN A 1 89 ? -7.710 7.441 11.362 1.00 84.75 89 GLN A N 1
ATOM 684 C CA . GLN A 1 89 ? -8.177 8.675 11.984 1.00 84.75 89 GLN A CA 1
ATOM 685 C C . GLN A 1 89 ? -9.610 8.520 12.500 1.00 84.75 89 GLN A C 1
ATOM 687 O O . GLN A 1 89 ? -9.865 8.837 13.660 1.00 84.75 89 GLN A O 1
ATOM 692 N N . LYS A 1 90 ? -10.512 7.951 11.689 1.00 81.75 90 LYS A N 1
ATOM 693 C CA . LYS A 1 90 ? -11.908 7.702 12.088 1.00 81.75 90 LYS A CA 1
ATOM 694 C C . LYS A 1 90 ? -12.022 6.827 13.336 1.00 81.75 90 LYS A C 1
ATOM 696 O O . LYS A 1 90 ? -12.913 7.047 14.142 1.00 81.75 90 LYS A O 1
ATOM 701 N N . GLN A 1 91 ? -11.117 5.871 13.534 1.00 73.94 91 GLN A N 1
ATOM 702 C CA . GLN A 1 91 ? -11.101 5.037 14.744 1.00 73.94 91 GLN A CA 1
ATOM 703 C C . GLN A 1 91 ? -10.661 5.761 16.005 1.00 73.94 91 GLN A C 1
ATOM 705 O O . GLN A 1 91 ? -11.073 5.379 17.091 1.00 73.94 91 GLN A O 1
ATOM 710 N N . LYS A 1 92 ? -9.808 6.781 15.882 1.00 69.94 92 LYS A N 1
ATOM 711 C CA . LYS A 1 92 ? -9.380 7.589 17.032 1.00 69.94 92 LYS A CA 1
ATOM 712 C C . LYS A 1 92 ? -10.453 8.576 17.490 1.00 69.94 92 LYS A C 1
ATOM 714 O O . LYS A 1 92 ? -10.330 9.124 18.580 1.00 69.94 92 LYS A O 1
ATOM 719 N N . GLU A 1 93 ? -11.444 8.840 16.644 1.00 69.75 93 GLU A N 1
ATOM 720 C CA . GLU A 1 93 ? -12.567 9.740 16.923 1.00 69.75 93 GLU A CA 1
ATOM 721 C C . GLU A 1 93 ? -13.747 9.030 17.623 1.00 69.75 93 GLU A C 1
ATOM 723 O O . GLU A 1 93 ? -14.712 9.700 17.995 1.00 69.75 93 GLU A O 1
ATOM 728 N N . ILE A 1 94 ? -13.665 7.705 17.825 1.00 54.84 94 ILE A N 1
ATOM 729 C CA . ILE A 1 94 ? -14.651 6.852 18.522 1.00 54.84 94 ILE A CA 1
ATOM 730 C C . ILE A 1 94 ? -14.151 6.533 19.934 1.00 54.84 94 ILE A C 1
ATOM 732 O O . ILE A 1 94 ? -14.979 6.595 20.871 1.00 54.84 94 ILE A O 1
#

=== Feature glossary ===
Feature key, reading from the visual/contextual features back to the raw sequence:

Rendered structure images. Structure images are PyMOL renders from six orthogonal camera directions. Cartoon representation draws helices as coils and strands as arrows; sticks shows the backbone as bonds; surface shows the solvent-excluded envelope. Rainbow coloring maps sequence position to hue (blue→red, N→C); chain coloring assigns a distinct color per polypeptide.

Contact-map, Ramachandran, and PAE plots. Three diagnostic plots accompany the record. The Cα contact map visualizes the tertiary structure as a 2D adjacency matrix (8 Å cutoff, sequence-local contacts suppressed). The Ramachandran plot shows the distribution of backbone (φ, ψ) torsions, with points in the α and β basins reflecting secondary structure content. The PAE plot shows AlphaFold's inter-residue confidence as a color matrix.

InterPro / GO / CATH / organism. The annotation block draws on four external resources. InterPro: which protein families and domains the sequence belongs to. GO: standardized terms for what the protein does, what process it participates in, and where in the cell it acts. CATH: which structural fold it has in the CATH hierarchy. Organism: the species of origin.

Nearest PDB structures. Structural nearest neighbors (via Foldseek easy-search vs the PDB). Reported per hit: target PDB id, E-value, and alignment TM-score. A TM-score above ~0.5 is the conventional threshold for 'same fold'.

Predicted aligned error. Predicted aligned error is AlphaFold's pairwise confidence. Unlike pLDDT (per-residue), PAE is per-residue-pair and captures whether two parts of the structure are correctly placed relative to each other. Units are ångströms of expected positional error.

Solvent-accessible surface area. SASA measures how much of the protein is reachable by solvent. It is computed by rolling a water-sized probe over the atomic surface and summing the exposed area (Å²). Per-residue SASA distinguishes core (buried, low SASA) from surface (exposed, high SASA) residues; total SASA is a whole-molecule size measure.

B-factor. Crystallographic B-factors measure how much each atom's electron density is smeared out, in Å². They rise in mobile loops and surface residues and fall in the buried interior. In AlphaFold models this column is repurposed to hold pLDDT instead.

pLDDT. For AlphaFold models, the B-factor field carries pLDDT — the model's own estimate of local accuracy on a 0–100 scale. Regions with pLDDT<50 should be treated as essentially unmodeled; they often correspond to intrinsically disordered segments.

Backbone torsions (φ/ψ). φ (phi) and ψ (psi) are the two rotatable backbone dihedrals per residue: φ is the C(i-1)–N–Cα–C torsion, ψ is the N–Cα–C–N(i+1) torsion, both in degrees on (−180°, 180°]. α-helical residues cluster near (−60°, −45°); β-strand residues near (−120°, +130°). A Ramachandra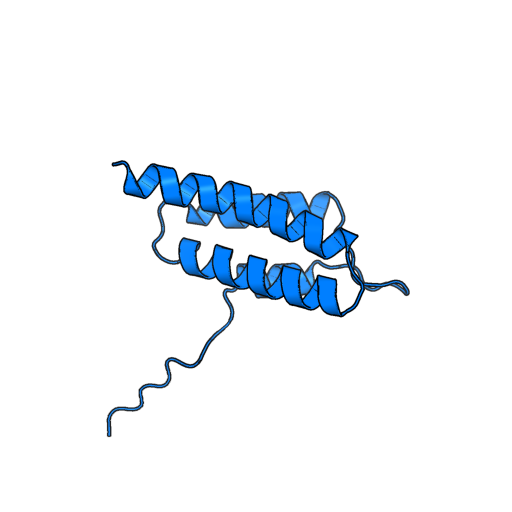n plot is simply a scatter of (φ, ψ) for every residue.

Radius of gyration, Cα contacts, bounding box. Radius of gyration (Rg) is the root-mean-square distance of Cα atoms from their centroid — a single number for overall size and compactness. A globular domain of N residues has Rg ≈ 2.2·N^0.38 Å; an extended or disordered chain has a much larger Rg. The Cα contact count is the number of residue pairs whose Cα atoms are within 8 Å and are more than four positions apart in sequence — a standard proxy for tertiary packing density. The bounding box is the smallest axis-aligned box enclosing all Cα atoms.

Secondary structure (3-state, P-SEA). Three-state secondary structure (P-SEA) collapses the eight DSSP classes into helix (a), strand (b), and coil (c). P-SEA assigns these from Cα geometry alone — distances and angles — without requiring backbone oxygens, so it works on any Cα trace.

Secondary structure (8-state, DSSP). Secondary structure is the local, repeating backbone conformation. DSSP classifies it into eight states by reading the hydrogen-bond network: three helix types (H, G, I), two β types (E, B), two non-regular types (T, S), and unstructured coil (-).

Foldseek 3Di. The Foldseek 3Di string encodes local tertiary geometry as a 20-letter alphabet — one character per residue — derived from the relative positions of nearby Cα atoms. Unlike the amino-acid sequence, 3Di is a direct function of the 3D structure, so two proteins with the same fold have similar 3Di strings even at low sequence identity.

mmCIF coordinates. Structure coordinates are given as an mmCIF _atom_site loop: one row per atom with element, residue name, chain id, sequence number, and x/y/z position in Å. Only the four main-chain atoms per residue are included here; side chains are omitted to keep the record compact.

Sequence. This is the polypeptide sequence — one letter per residue, N-terminus first. Length ranges from a few dozen residues for small domains to over a thousand for large multi-domain proteins.